Protein AF-A0A7L1ZZY4-F1 (afdb_monomer_lite)

Organism: Leiothrix lutea (NCBI:txid36275)

Secondary structure (DSSP, 8-state):
-EEETTEE--HHHHHHHHHHHHHHTTTSTTPPEEEEETTEEEEES--------SS-----SS------PPPSSGGGGG-S-------

Foldseek 3Di:
DDDDDVDDDDPVRVVVVLVVVVVVQPPHQARWDWDDDPNDIDIDGDDDDDDVDPDDDDDDPDPPVPPPDDDPDPCPVVPDDPPDPDD

Radius of gyration: 19.22 Å; chains: 1; bounding box: 46×44×30 Å

InterPro domains:
  IPR033614 Ras association domain-containing protein 1-6 [PTHR22738] (6-71)

pLDDT: mean 81.25, std 17.23, range [37.06, 97.5]

Structure (mmCIF, N/CA/C/O backbone):
data_AF-A0A7L1ZZY4-F1
#
_entry.id   AF-A0A7L1ZZY4-F1
#
loop_
_atom_site.group_PDB
_atom_site.id
_atom_site.type_symbol
_atom_site.label_atom_id
_atom_site.label_alt_id
_atom_site.label_comp_id
_atom_site.label_asym_id
_atom_site.label_entity_id
_atom_site.label_seq_id
_atom_site.pdbx_PDB_ins_code
_atom_site.Cartn_x
_atom_site.Cartn_y
_atom_site.Cartn_z
_atom_site.occupancy
_atom_site.B_iso_or_equiv
_atom_site.auth_seq_id
_atom_site.auth_comp_id
_atom_site.auth_asym_id
_atom_site.auth_atom_id
_atom_site.pdbx_PDB_model_num
ATOM 1 N N . VAL A 1 1 ? -3.311 12.709 -0.580 1.00 85.69 1 VAL A N 1
ATOM 2 C CA . VAL A 1 1 ? -2.158 11.817 -0.330 1.00 85.69 1 VAL A CA 1
ATOM 3 C C . VAL A 1 1 ? -1.314 11.773 -1.595 1.00 85.69 1 VAL A C 1
ATOM 5 O O . VAL A 1 1 ? -1.881 11.494 -2.650 1.00 85.69 1 VAL A O 1
ATOM 8 N N . PRO A 1 2 ? -0.026 12.145 -1.540 1.00 86.75 2 PRO A N 1
ATOM 9 C CA . PRO A 1 2 ? 0.858 12.084 -2.703 1.00 86.75 2 PRO A CA 1
ATOM 10 C C . PRO A 1 2 ? 1.083 10.624 -3.126 1.00 86.75 2 PRO A C 1
ATOM 12 O O . PRO A 1 2 ? 1.306 9.763 -2.281 1.00 86.75 2 PRO A O 1
ATOM 15 N N . CYS A 1 3 ? 1.009 10.334 -4.426 1.00 87.00 3 CYS A N 1
ATOM 16 C CA . CYS A 1 3 ? 1.215 8.983 -4.978 1.00 87.00 3 CYS A CA 1
ATOM 17 C C . CYS A 1 3 ? 2.155 8.962 -6.198 1.00 87.00 3 CYS A C 1
ATOM 19 O O . CYS A 1 3 ? 2.193 7.997 -6.960 1.00 87.00 3 CYS A O 1
ATOM 21 N N . GLY A 1 4 ? 2.911 10.040 -6.394 1.00 84.12 4 GLY A N 1
ATOM 22 C CA . GLY A 1 4 ? 3.877 10.211 -7.473 1.00 84.12 4 GLY A CA 1
ATOM 23 C C . GLY A 1 4 ? 4.053 11.686 -7.819 1.00 84.12 4 GLY A C 1
ATOM 24 O O . GLY A 1 4 ? 3.398 12.553 -7.238 1.00 84.12 4 GLY A O 1
ATOM 25 N N . LYS A 1 5 ? 4.924 11.974 -8.789 1.00 86.12 5 LYS A N 1
ATOM 26 C CA . LYS A 1 5 ? 5.143 13.340 -9.276 1.00 86.12 5 LYS A CA 1
ATOM 27 C C . LYS A 1 5 ? 3.835 13.937 -9.804 1.00 86.12 5 LYS A C 1
ATOM 29 O O . LYS A 1 5 ? 3.242 13.370 -10.719 1.00 86.12 5 LYS A O 1
ATOM 34 N N . ASP A 1 6 ? 3.400 15.042 -9.198 1.00 90.38 6 ASP A N 1
ATOM 35 C CA . ASP A 1 6 ? 2.167 15.776 -9.520 1.00 90.38 6 ASP A CA 1
ATOM 36 C C . ASP A 1 6 ? 0.886 14.918 -9.481 1.00 90.38 6 ASP A C 1
ATOM 38 O O . ASP A 1 6 ? -0.123 15.242 -10.106 1.00 90.38 6 ASP A O 1
ATOM 42 N N . LYS A 1 7 ? 0.915 13.803 -8.738 1.00 91.31 7 LYS A N 1
ATOM 43 C CA . LYS A 1 7 ? -0.207 12.870 -8.603 1.00 91.31 7 LYS A CA 1
ATOM 44 C C . LYS A 1 7 ? -0.663 12.798 -7.157 1.00 91.31 7 LYS A C 1
ATOM 46 O O . LYS A 1 7 ? 0.124 12.526 -6.248 1.00 91.31 7 LYS A O 1
ATOM 51 N N . PHE A 1 8 ? -1.962 12.991 -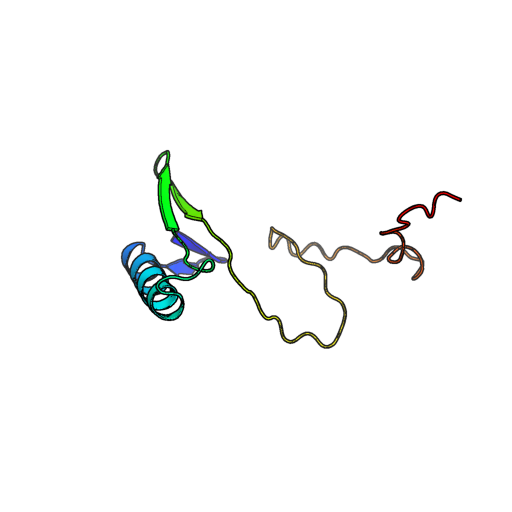6.968 1.00 92.88 8 PHE A N 1
ATOM 52 C CA . PHE A 1 8 ? -2.604 12.963 -5.665 1.00 92.88 8 PHE A CA 1
ATOM 53 C C . PHE A 1 8 ? -3.854 12.095 -5.718 1.00 92.88 8 PHE A C 1
ATOM 55 O O . PHE A 1 8 ? -4.639 12.184 -6.657 1.00 92.88 8 PHE A O 1
ATOM 62 N N . ILE A 1 9 ? -4.049 11.298 -4.672 1.00 95.06 9 ILE A N 1
ATOM 63 C CA . ILE A 1 9 ? -5.304 10.603 -4.389 1.00 95.06 9 ILE A CA 1
ATOM 64 C C . ILE A 1 9 ? -5.986 11.278 -3.198 1.00 95.06 9 ILE A C 1
ATOM 66 O O . ILE A 1 9 ? -5.316 11.711 -2.244 1.00 95.06 9 ILE A O 1
ATOM 70 N N . SER A 1 10 ? -7.314 11.404 -3.242 1.00 95.88 10 SER A N 1
ATOM 71 C CA . SER A 1 10 ? -8.054 11.937 -2.097 1.00 95.88 10 SER A CA 1
ATOM 72 C C . SER A 1 10 ? -7.996 10.952 -0.923 1.00 95.88 10 SER A C 1
ATOM 74 O O . SER A 1 10 ? -7.921 9.737 -1.111 1.00 95.88 10 SER A O 1
ATOM 76 N N . ARG A 1 11 ? -8.035 11.462 0.314 1.00 94.25 11 ARG A N 1
ATOM 77 C CA . ARG A 1 11 ? -8.024 10.607 1.515 1.00 94.25 11 ARG A CA 1
ATOM 78 C C . ARG A 1 11 ? -9.188 9.613 1.496 1.00 94.25 11 ARG A C 1
ATOM 80 O O . ARG A 1 11 ? -8.990 8.432 1.751 1.00 94.25 11 ARG A O 1
ATOM 87 N N . ASN A 1 12 ? -10.382 10.083 1.144 1.00 96.12 12 ASN A N 1
ATOM 88 C CA . ASN A 1 12 ? -11.587 9.255 1.103 1.00 96.12 12 ASN A CA 1
ATOM 89 C C . ASN A 1 12 ? -11.471 8.129 0.073 1.00 96.12 12 ASN A C 1
ATOM 91 O O . ASN A 1 12 ? -11.849 6.995 0.354 1.00 96.12 12 ASN A O 1
ATOM 95 N N . GLU A 1 13 ? -10.913 8.430 -1.097 1.00 97.12 13 GLU A N 1
ATOM 96 C CA . GLU A 1 13 ? -10.686 7.435 -2.138 1.00 97.12 13 GLU A CA 1
ATOM 97 C C . GLU A 1 13 ? -9.667 6.382 -1.692 1.00 97.12 13 GLU A C 1
ATOM 99 O O . GLU A 1 13 ? -9.931 5.191 -1.838 1.00 97.12 13 GLU A O 1
ATOM 104 N N . LEU A 1 14 ? -8.553 6.778 -1.067 1.00 95.88 14 LEU A N 1
ATOM 105 C CA . LEU A 1 14 ? -7.581 5.826 -0.522 1.00 95.88 14 LEU A CA 1
ATOM 106 C C . LEU A 1 14 ? -8.211 4.898 0.530 1.00 95.88 14 LEU A C 1
ATOM 108 O O . LEU A 1 14 ? -8.0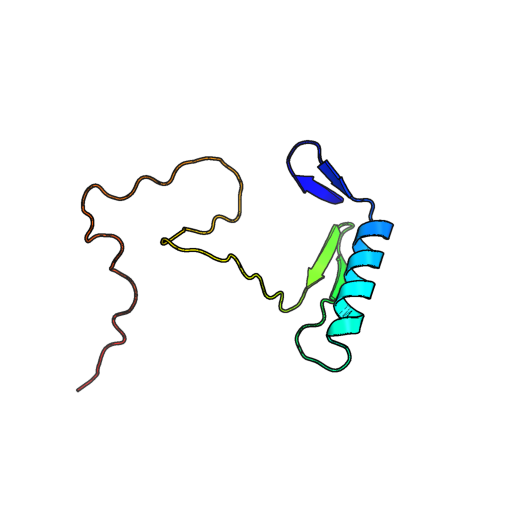07 3.685 0.486 1.00 95.88 14 LEU A O 1
ATOM 112 N N . LEU A 1 15 ? -9.013 5.444 1.447 1.00 96.44 15 LEU A N 1
ATOM 113 C CA . LEU A 1 15 ? -9.704 4.648 2.467 1.00 96.44 15 LEU A CA 1
ATOM 114 C C . LEU A 1 15 ? -10.736 3.686 1.862 1.00 96.44 15 LEU A C 1
ATOM 116 O O . LEU A 1 15 ? -10.878 2.559 2.338 1.00 96.44 15 LEU A O 1
ATOM 120 N N . LEU A 1 16 ? -11.425 4.090 0.792 1.00 97.50 16 LEU A N 1
ATOM 121 C CA . LEU A 1 16 ? -12.334 3.210 0.056 1.00 97.50 16 LEU A CA 1
ATOM 122 C C . LEU A 1 16 ? -11.585 2.033 -0.588 1.00 97.50 16 LEU A C 1
ATOM 124 O O . LEU A 1 16 ? -12.051 0.893 -0.512 1.00 97.50 16 LEU A O 1
ATOM 128 N N . HIS A 1 17 ? -10.411 2.287 -1.173 1.00 96.25 17 HIS A N 1
ATOM 129 C CA . HIS A 1 17 ? -9.557 1.235 -1.726 1.00 96.25 17 HIS A CA 1
ATOM 130 C C . HIS A 1 17 ? -9.066 0.277 -0.635 1.00 96.25 17 HIS A C 1
ATOM 132 O O . HIS A 1 17 ? -9.157 -0.936 -0.816 1.00 96.25 17 HIS A O 1
ATOM 138 N N . LEU A 1 18 ? -8.627 0.794 0.519 1.00 96.31 18 LEU A N 1
ATOM 139 C CA . LEU A 1 18 ? -8.219 -0.033 1.661 1.00 96.31 18 LEU A CA 1
ATOM 140 C C . LEU A 1 18 ? -9.365 -0.909 2.171 1.00 96.31 18 LEU A C 1
ATOM 142 O O . LEU A 1 18 ? -9.171 -2.102 2.395 1.00 96.31 18 LEU A O 1
ATOM 146 N N . LYS A 1 19 ? -10.575 -0.352 2.292 1.00 96.62 19 LYS A N 1
ATOM 147 C CA . LYS A 1 19 ? -11.765 -1.124 2.668 1.00 96.62 19 LYS A CA 1
ATOM 148 C C . LYS A 1 19 ? -12.033 -2.245 1.666 1.00 96.62 19 LYS A C 1
ATOM 150 O O . LYS A 1 19 ? -12.239 -3.382 2.071 1.00 96.62 19 LYS A O 1
ATOM 155 N N . THR A 1 20 ? -11.998 -1.929 0.373 1.00 97.12 20 THR A N 1
ATOM 156 C CA . THR A 1 20 ? -12.235 -2.902 -0.704 1.00 97.12 20 THR A CA 1
ATOM 157 C C . THR A 1 20 ? -11.197 -4.023 -0.684 1.00 97.12 20 THR A C 1
ATOM 159 O O . THR A 1 20 ? -11.555 -5.194 -0.760 1.00 97.12 20 THR A O 1
ATOM 162 N N . TYR A 1 21 ? -9.919 -3.681 -0.509 1.00 95.06 21 TYR A N 1
ATOM 163 C CA . TYR A 1 21 ? -8.833 -4.648 -0.363 1.00 95.06 21 TYR A CA 1
ATOM 164 C C . TYR A 1 21 ? -9.031 -5.551 0.866 1.00 95.06 21 TYR A C 1
ATOM 166 O O . TYR A 1 21 ? -8.904 -6.770 0.770 1.00 95.06 21 TYR A O 1
ATOM 174 N N . ASN A 1 22 ? -9.407 -4.976 2.011 1.00 96.31 22 ASN A N 1
ATOM 175 C CA . ASN A 1 22 ? -9.584 -5.724 3.256 1.00 96.31 22 ASN A CA 1
ATOM 176 C C . ASN A 1 22 ? -10.763 -6.699 3.241 1.00 96.31 22 ASN A C 1
ATOM 178 O O . ASN A 1 22 ? -10.720 -7.660 4.007 1.00 96.31 22 ASN A O 1
ATOM 182 N N . ILE A 1 23 ? -11.776 -6.484 2.391 1.00 96.88 23 ILE A N 1
ATOM 183 C CA . ILE A 1 23 ? -12.879 -7.442 2.194 1.00 96.88 23 ILE A CA 1
ATOM 184 C C . ILE A 1 23 ? -12.337 -8.772 1.655 1.00 96.88 23 ILE A C 1
ATOM 186 O O . ILE A 1 23 ? -12.749 -9.832 2.110 1.00 96.88 23 ILE A O 1
ATOM 190 N N . TYR A 1 24 ? -11.371 -8.737 0.730 1.00 94.88 24 TYR A N 1
ATOM 191 C CA . TYR A 1 24 ? -10.782 -9.960 0.171 1.00 94.88 24 TYR A CA 1
ATOM 192 C C . TYR A 1 24 ? -10.028 -10.790 1.225 1.00 94.88 24 TYR A C 1
ATOM 194 O O . TYR A 1 24 ? -9.979 -12.015 1.139 1.00 94.88 24 TYR A O 1
ATOM 202 N N . TYR A 1 25 ? -9.461 -10.125 2.233 1.00 94.62 25 TYR A N 1
ATOM 203 C CA . TYR A 1 25 ? -8.677 -10.745 3.303 1.00 94.62 25 TYR A CA 1
ATOM 204 C C . TYR A 1 25 ? -9.408 -10.770 4.650 1.00 94.62 25 TYR A C 1
ATOM 206 O O . TYR A 1 25 ? -8.761 -10.836 5.694 1.00 94.62 25 TYR A O 1
ATOM 214 N N . GLU A 1 26 ? -10.738 -10.695 4.661 1.00 93.88 26 GLU A N 1
ATOM 215 C CA . GLU A 1 26 ? -11.509 -10.711 5.903 1.00 93.88 26 GLU A CA 1
ATOM 216 C C . GLU A 1 26 ? -11.197 -11.962 6.744 1.00 93.88 26 GLU A C 1
ATOM 218 O O . GLU A 1 26 ? -11.233 -13.091 6.255 1.00 93.88 26 GLU A O 1
ATOM 223 N N . GLY A 1 27 ? -10.813 -11.748 8.009 1.00 91.00 27 GLY A N 1
ATOM 224 C CA . GLY A 1 27 ? -10.399 -12.819 8.922 1.00 91.00 27 GLY A CA 1
ATOM 225 C C . GLY A 1 27 ? -8.997 -13.395 8.669 1.00 91.00 27 GLY A C 1
ATOM 226 O O . GLY A 1 27 ? -8.652 -14.415 9.264 1.00 91.00 27 GLY A O 1
A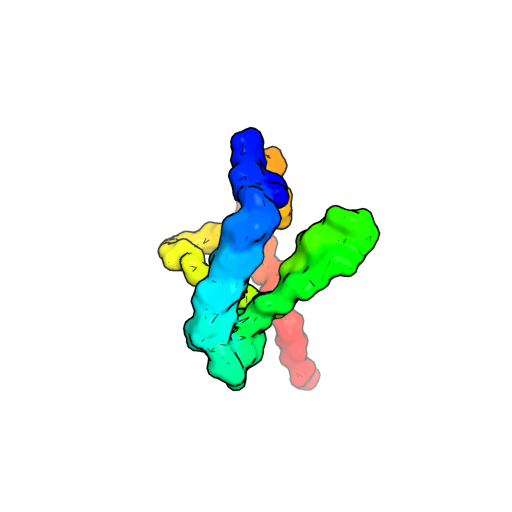TOM 227 N N . GLN A 1 28 ? -8.181 -12.771 7.811 1.00 91.38 28 GLN A N 1
ATOM 228 C CA . GLN A 1 28 ? -6.818 -13.208 7.485 1.00 91.38 28 GLN A CA 1
ATOM 229 C C . GLN A 1 28 ? -5.748 -12.179 7.892 1.00 91.38 28 GLN A C 1
ATOM 231 O O . GLN A 1 28 ? -6.023 -11.007 8.130 1.00 91.38 28 GLN A O 1
ATOM 236 N N . ASN A 1 29 ? -4.481 -12.606 7.890 1.00 88.62 29 ASN A N 1
ATOM 237 C CA . ASN A 1 29 ? -3.332 -11.799 8.336 1.00 88.62 29 ASN A CA 1
ATOM 238 C C . ASN A 1 29 ? -2.819 -10.769 7.305 1.00 88.62 29 ASN A C 1
ATOM 240 O O . ASN A 1 29 ? -1.783 -10.145 7.528 1.00 88.62 29 ASN A O 1
ATOM 244 N N . LEU A 1 30 ? -3.503 -10.612 6.167 1.00 94.94 30 LEU A N 1
ATOM 245 C CA . LEU A 1 30 ? -3.100 -9.715 5.073 1.00 94.94 30 LEU A CA 1
ATOM 246 C C . LEU A 1 30 ? -3.939 -8.433 4.999 1.00 94.94 30 LEU A C 1
ATOM 248 O O . LEU A 1 30 ? -3.791 -7.669 4.048 1.00 94.94 30 LEU A O 1
ATOM 252 N N . GLN A 1 31 ? -4.808 -8.180 5.982 1.00 95.69 31 GLN A N 1
ATOM 253 C CA . GLN A 1 31 ? -5.538 -6.917 6.067 1.00 95.69 31 GLN A CA 1
ATOM 254 C C . GLN A 1 31 ? -4.592 -5.755 6.403 1.00 95.69 31 GLN A C 1
ATOM 256 O O . GLN A 1 31 ? -3.693 -5.872 7.237 1.00 95.69 31 GLN A O 1
ATOM 261 N N . LEU A 1 32 ? -4.830 -4.611 5.767 1.00 96.75 32 LEU A N 1
ATOM 262 C CA . LEU A 1 32 ? -4.124 -3.361 6.017 1.00 96.75 32 LEU A CA 1
ATOM 263 C C . LEU A 1 32 ? -4.941 -2.487 6.964 1.00 96.75 32 LEU A C 1
ATOM 265 O O . LEU A 1 32 ? -6.122 -2.227 6.738 1.00 96.75 32 LEU A O 1
ATOM 269 N N . ARG A 1 33 ? -4.311 -2.001 8.025 1.00 94.94 33 ARG A N 1
ATOM 270 C CA . ARG A 1 33 ? -4.909 -1.064 8.978 1.00 94.94 33 ARG A CA 1
ATOM 271 C C . ARG A 1 33 ? -4.475 0.348 8.625 1.00 94.94 33 ARG A C 1
ATOM 273 O O . ARG A 1 33 ? -3.444 0.544 7.985 1.00 94.94 33 ARG A O 1
ATOM 280 N N . HIS A 1 34 ? -5.249 1.331 9.060 1.00 95.44 34 HIS A N 1
ATOM 281 C CA . HIS A 1 34 ? -4.851 2.725 8.950 1.00 95.44 34 HIS A CA 1
ATOM 282 C C . HIS A 1 34 ? -5.058 3.453 10.277 1.00 95.44 34 HIS A C 1
ATOM 284 O O . HIS A 1 34 ? -6.008 3.167 11.007 1.00 95.44 34 HIS A O 1
ATOM 290 N N . ARG A 1 35 ? -4.189 4.421 10.565 1.00 95.88 35 ARG A N 1
ATOM 291 C CA . ARG A 1 35 ? -4.305 5.346 11.698 1.00 95.88 35 ARG A CA 1
ATOM 292 C C . ARG A 1 35 ? -3.840 6.739 11.293 1.00 95.88 35 ARG A C 1
ATOM 294 O O . ARG A 1 35 ? -3.180 6.893 10.269 1.00 95.88 35 ARG A O 1
ATOM 301 N N . GLU A 1 36 ? -4.190 7.735 12.093 1.00 94.31 36 GLU A N 1
ATOM 302 C CA . GLU A 1 36 ? -3.614 9.074 11.979 1.00 94.31 36 GLU A CA 1
ATOM 303 C C . GLU A 1 36 ? -2.665 9.316 13.144 1.00 94.31 36 GLU A C 1
ATOM 305 O O . GLU A 1 36 ? -3.002 9.035 14.294 1.00 94.31 36 GLU A O 1
ATOM 310 N N . GLU A 1 37 ? -1.479 9.818 12.830 1.00 94.94 37 GLU A N 1
ATOM 311 C CA . GLU A 1 37 ? -0.425 10.126 13.789 1.00 94.94 37 GLU A CA 1
ATOM 312 C C . GLU A 1 37 ? 0.234 11.427 13.322 1.00 94.94 37 GLU A C 1
ATOM 314 O O . GLU A 1 37 ? 0.619 11.537 12.163 1.00 94.94 37 GLU A O 1
ATOM 319 N N . GLU A 1 38 ? 0.265 12.450 14.181 1.00 94.19 38 GLU A N 1
ATOM 320 C CA . GLU A 1 38 ? 0.862 13.767 13.875 1.00 94.19 38 GLU A CA 1
ATOM 321 C C . GLU A 1 38 ? 0.327 14.458 12.597 1.00 94.19 38 GLU A C 1
ATOM 323 O O . GLU A 1 38 ? 1.011 15.259 11.969 1.00 94.19 38 GLU A O 1
ATOM 328 N N . GLY A 1 39 ? -0.927 14.184 12.217 1.00 90.12 39 GLY A N 1
ATOM 329 C CA . GLY A 1 39 ? -1.551 14.741 11.007 1.00 90.12 39 GLY A CA 1
ATOM 330 C C . GLY A 1 39 ? -1.237 13.971 9.720 1.00 90.12 39 GLY A C 1
ATOM 331 O O . GLY A 1 39 ? -1.779 14.301 8.665 1.00 90.12 39 GLY A O 1
ATOM 332 N N . GLU A 1 40 ? -0.435 12.911 9.812 1.00 91.06 40 GLU A N 1
ATOM 333 C CA . GLU A 1 40 ? -0.112 12.015 8.709 1.00 91.06 40 GLU A CA 1
ATOM 334 C C . GLU A 1 40 ? -0.976 10.750 8.751 1.00 91.06 40 GLU A C 1
ATOM 336 O O . GLU A 1 40 ? -1.281 10.188 9.808 1.00 91.06 40 GLU A O 1
ATOM 341 N N . LEU A 1 41 ? -1.376 10.278 7.568 1.00 93.06 41 LEU A N 1
ATOM 342 C CA . LEU A 1 41 ? -2.093 9.015 7.422 1.00 93.06 41 LEU A CA 1
ATOM 343 C C . LEU A 1 41 ?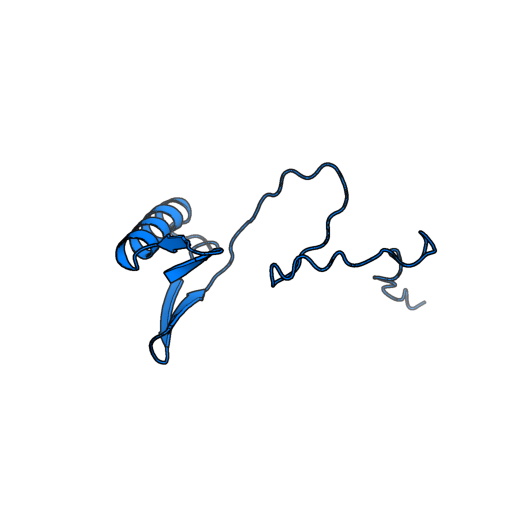 -1.085 7.869 7.326 1.00 93.06 41 LEU A C 1
ATOM 345 O O . LEU A 1 41 ? -0.373 7.739 6.331 1.00 93.06 41 LEU A O 1
ATOM 349 N N . ILE A 1 42 ? -1.095 6.987 8.319 1.00 94.75 42 ILE A N 1
ATOM 350 C CA . ILE A 1 42 ? -0.265 5.785 8.345 1.00 94.75 42 ILE A CA 1
ATOM 351 C C . ILE A 1 42 ? -1.107 4.592 7.910 1.00 94.75 42 ILE A C 1
ATOM 353 O O . ILE A 1 42 ? -2.185 4.354 8.454 1.00 94.75 42 ILE A O 1
ATOM 357 N N . VAL A 1 43 ? -0.593 3.820 6.952 1.00 95.00 43 VAL A N 1
ATOM 358 C CA . VAL A 1 43 ? -1.140 2.519 6.544 1.00 95.00 43 VAL A CA 1
ATOM 359 C C . VAL A 1 43 ? -0.144 1.437 6.944 1.00 95.00 43 VAL A C 1
ATOM 361 O O . VAL A 1 43 ? 1.038 1.533 6.625 1.00 95.00 43 VAL A O 1
ATOM 364 N N . GLU A 1 44 ? -0.610 0.409 7.645 1.00 95.12 44 GLU A N 1
ATOM 365 C CA . GLU A 1 44 ? 0.241 -0.624 8.237 1.00 95.12 44 GLU A CA 1
ATOM 366 C C . GLU A 1 44 ? -0.323 -2.034 8.022 1.00 95.12 44 GLU A C 1
ATOM 368 O O . GLU A 1 44 ? -1.534 -2.248 8.055 1.00 95.12 44 GLU A O 1
ATOM 373 N N . GLY A 1 45 ? 0.558 -3.016 7.830 1.00 94.38 45 GLY A N 1
ATOM 374 C CA . GLY A 1 45 ? 0.197 -4.420 7.625 1.00 94.38 45 GLY A CA 1
ATOM 375 C C . GLY A 1 45 ? 1.065 -5.091 6.563 1.00 94.38 45 GLY A C 1
ATOM 376 O O . GLY A 1 45 ? 2.033 -4.508 6.073 1.00 94.38 45 GLY A O 1
ATOM 377 N N . LEU A 1 46 ? 0.726 -6.333 6.216 1.00 93.50 46 LEU A N 1
ATOM 378 C CA . LEU A 1 46 ? 1.437 -7.104 5.197 1.00 93.50 46 LEU A CA 1
ATOM 379 C C . LEU A 1 46 ? 0.774 -6.904 3.830 1.00 93.50 46 LEU A C 1
ATOM 381 O O . LEU A 1 46 ? -0.342 -7.366 3.600 1.00 93.50 46 LEU A O 1
ATOM 385 N N . LEU A 1 47 ? 1.479 -6.241 2.912 1.00 92.44 47 LEU A N 1
ATOM 386 C CA . LEU A 1 47 ? 1.052 -6.073 1.523 1.00 92.44 47 LEU A CA 1
ATOM 387 C C . LEU A 1 47 ? 1.828 -7.035 0.622 1.00 92.44 47 LEU A C 1
ATOM 389 O O . LEU A 1 47 ? 3.053 -6.960 0.524 1.00 92.44 47 LEU A O 1
ATOM 393 N N . ASN A 1 48 ? 1.112 -7.913 -0.076 1.00 89.38 48 ASN A N 1
ATOM 394 C CA . ASN A 1 48 ? 1.723 -8.760 -1.092 1.00 89.38 48 ASN A CA 1
ATOM 395 C C . ASN A 1 48 ? 1.856 -7.987 -2.412 1.00 89.38 48 ASN A C 1
ATOM 397 O O . ASN A 1 48 ? 0.858 -7.508 -2.951 1.00 89.38 48 ASN A O 1
ATOM 401 N N . ILE A 1 49 ? 3.073 -7.897 -2.953 1.00 88.62 49 ILE A N 1
ATOM 402 C CA . ILE A 1 49 ? 3.335 -7.244 -4.238 1.00 88.62 49 ILE A CA 1
ATOM 403 C C . ILE A 1 49 ? 3.941 -8.256 -5.206 1.00 88.62 49 ILE A C 1
ATOM 405 O O . ILE A 1 49 ? 5.060 -8.735 -5.026 1.00 88.62 49 ILE A O 1
ATOM 409 N N . SER A 1 50 ? 3.192 -8.565 -6.263 1.00 89.88 50 SER A N 1
ATOM 410 C CA . SER A 1 50 ? 3.606 -9.492 -7.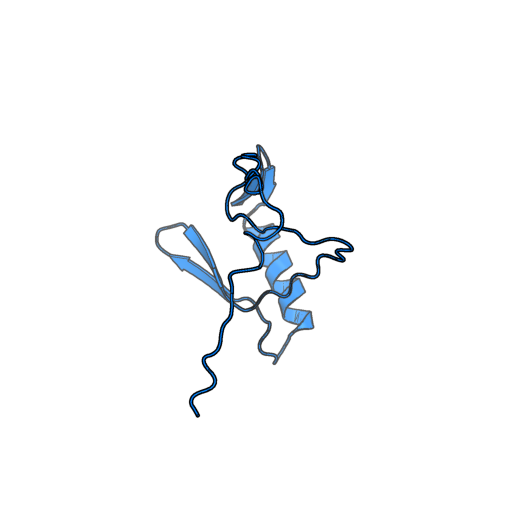316 1.00 89.88 50 SER A CA 1
ATOM 411 C C . SER A 1 50 ? 4.088 -8.724 -8.546 1.00 89.88 50 SER A C 1
ATOM 413 O O . SER A 1 50 ? 3.298 -8.093 -9.238 1.00 89.88 50 SER A O 1
ATOM 415 N N . TRP A 1 51 ? 5.392 -8.788 -8.829 1.00 88.56 51 TRP A N 1
ATOM 416 C CA . TRP A 1 51 ? 6.040 -7.972 -9.869 1.00 88.56 51 TRP A CA 1
ATOM 417 C C . TRP A 1 51 ? 6.179 -8.649 -11.244 1.00 88.56 51 TRP A C 1
ATOM 419 O O . TRP A 1 51 ? 6.566 -7.994 -12.208 1.00 88.56 51 TRP A O 1
ATOM 429 N N . GLY A 1 52 ? 5.920 -9.958 -11.356 1.00 93.38 52 GLY A N 1
ATOM 430 C CA . GLY A 1 52 ? 5.956 -10.676 -12.643 1.00 93.38 52 GLY A CA 1
ATOM 431 C C . GLY A 1 52 ? 7.304 -10.619 -13.384 1.00 93.38 52 GLY A C 1
ATOM 432 O O . GLY A 1 52 ? 7.346 -10.575 -14.614 1.00 93.38 52 GLY A O 1
ATOM 433 N N . LEU A 1 53 ? 8.419 -10.565 -12.655 1.00 90.06 53 LEU A N 1
ATOM 434 C CA . LEU A 1 53 ? 9.739 -10.289 -13.224 1.00 90.06 53 LEU A CA 1
ATOM 435 C C . LEU A 1 53 ? 10.329 -11.496 -13.957 1.00 90.06 53 LEU A C 1
ATOM 437 O O . LEU A 1 53 ? 10.231 -12.630 -13.500 1.00 90.06 53 LEU A O 1
ATOM 441 N N . ARG A 1 54 ? 11.035 -11.229 -15.062 1.00 90.06 54 ARG A N 1
ATOM 442 C CA . ARG A 1 54 ? 11.826 -12.228 -15.812 1.00 90.06 54 ARG A CA 1
ATOM 443 C C . ARG A 1 54 ? 13.338 -12.091 -15.624 1.00 90.06 54 ARG A C 1
ATOM 445 O O . ARG A 1 54 ? 14.093 -12.952 -16.060 1.00 90.06 54 ARG A O 1
ATOM 452 N N . ARG A 1 55 ? 13.790 -10.979 -15.042 1.00 85.81 55 ARG A N 1
ATOM 453 C CA . ARG A 1 55 ? 15.201 -10.655 -14.793 1.00 85.81 55 ARG A CA 1
ATOM 454 C C . ARG A 1 55 ? 15.346 -10.066 -13.387 1.00 85.81 55 ARG A C 1
ATOM 456 O O . ARG A 1 55 ? 14.371 -9.493 -12.898 1.00 85.81 55 ARG A O 1
ATOM 463 N N . PRO A 1 56 ? 16.528 -10.170 -12.755 1.00 83.88 56 PRO A N 1
ATOM 464 C CA . PRO A 1 56 ? 16.770 -9.564 -11.450 1.00 83.88 56 PRO A CA 1
ATOM 465 C C . PRO A 1 56 ? 16.516 -8.053 -11.469 1.00 83.88 56 PRO A C 1
ATOM 467 O O . PRO A 1 56 ? 16.933 -7.365 -12.403 1.00 83.88 56 PRO A O 1
ATOM 470 N N . ILE A 1 57 ? 15.865 -7.541 -10.425 1.00 81.00 57 ILE A N 1
ATOM 471 C CA . ILE A 1 57 ? 15.687 -6.103 -10.193 1.00 81.00 57 ILE A CA 1
ATOM 472 C C . ILE A 1 57 ? 16.242 -5.721 -8.826 1.00 81.00 57 ILE A C 1
ATOM 474 O O . ILE A 1 57 ? 16.512 -6.578 -7.985 1.00 81.00 57 ILE A O 1
ATOM 478 N N . ARG A 1 58 ? 16.366 -4.417 -8.590 1.00 78.94 58 ARG A N 1
ATOM 479 C CA . ARG A 1 58 ? 16.700 -3.862 -7.281 1.00 78.94 58 ARG A CA 1
ATOM 480 C C . ARG A 1 58 ? 15.610 -2.890 -6.878 1.00 78.94 58 ARG A C 1
ATOM 482 O O . ARG A 1 58 ? 15.266 -2.007 -7.658 1.00 78.94 58 ARG A O 1
ATOM 489 N N . LEU A 1 59 ? 15.069 -3.087 -5.683 1.00 82.06 59 LEU A N 1
ATOM 490 C CA . LEU A 1 59 ? 14.062 -2.204 -5.113 1.00 82.06 59 LEU A CA 1
ATOM 491 C C . LEU A 1 59 ? 14.756 -0.976 -4.514 1.00 82.06 59 LEU A C 1
ATOM 493 O O . LEU A 1 59 ? 15.806 -1.104 -3.883 1.00 82.06 59 LEU A O 1
ATOM 497 N N . GLN A 1 60 ? 14.176 0.201 -4.728 1.00 78.44 60 GLN A N 1
ATOM 498 C CA . GLN A 1 60 ? 14.597 1.456 -4.111 1.00 78.44 60 GLN A CA 1
ATOM 499 C C . GLN A 1 60 ? 13.371 2.108 -3.478 1.00 78.44 60 GLN A C 1
ATOM 501 O O . GLN A 1 60 ? 12.286 2.063 -4.053 1.00 78.44 60 GLN A O 1
ATOM 506 N N . MET A 1 61 ? 13.539 2.676 -2.284 1.00 74.06 61 MET A N 1
ATOM 507 C CA . MET A 1 61 ? 12.446 3.342 -1.565 1.00 74.06 61 MET A CA 1
ATOM 508 C C . MET A 1 61 ? 12.108 4.721 -2.147 1.00 74.06 61 MET A C 1
ATOM 510 O O . MET A 1 61 ? 11.007 5.213 -1.928 1.00 74.06 61 MET A O 1
ATOM 514 N N . GLN A 1 62 ? 13.041 5.336 -2.876 1.00 70.38 62 GLN A N 1
ATOM 515 C CA . GLN A 1 62 ? 12.887 6.652 -3.490 1.00 70.38 62 GLN A CA 1
ATOM 516 C C . GLN A 1 62 ? 13.125 6.558 -4.998 1.00 70.38 62 GLN A C 1
ATOM 518 O O . GLN A 1 62 ? 13.945 5.764 -5.460 1.00 70.38 62 GLN A O 1
ATOM 523 N N . ASP A 1 63 ? 12.391 7.369 -5.759 1.00 68.44 63 ASP A N 1
ATOM 524 C CA . ASP A 1 63 ? 12.447 7.428 -7.224 1.00 68.44 63 ASP A CA 1
ATOM 525 C C . ASP A 1 63 ? 13.540 8.391 -7.709 1.00 68.44 63 ASP A C 1
ATOM 527 O O . ASP A 1 63 ? 13.366 9.136 -8.672 1.00 68.44 63 ASP A O 1
ATOM 531 N N . ASP A 1 64 ? 14.692 8.412 -7.035 1.00 67.69 64 ASP A N 1
ATOM 532 C CA . ASP A 1 64 ? 15.760 9.383 -7.306 1.00 67.69 64 ASP A CA 1
ATOM 533 C C . ASP A 1 64 ? 16.351 9.232 -8.721 1.00 67.69 64 ASP A C 1
ATOM 535 O O . ASP A 1 64 ? 17.277 9.954 -9.093 1.00 67.69 64 ASP A O 1
ATOM 539 N N . ASN A 1 65 ? 15.858 8.267 -9.514 1.00 62.78 65 ASN A N 1
ATOM 540 C CA . ASN A 1 65 ? 16.322 7.885 -10.847 1.00 62.78 65 ASN A CA 1
ATOM 541 C C . ASN A 1 65 ? 17.839 7.659 -10.922 1.00 62.78 65 ASN A C 1
ATOM 543 O O . ASN A 1 65 ? 18.419 7.529 -12.005 1.00 62.78 65 ASN A O 1
ATOM 547 N N . GLN A 1 66 ? 18.501 7.558 -9.767 1.00 65.88 66 GLN A N 1
ATOM 548 C CA . GLN A 1 66 ? 19.910 7.268 -9.671 1.00 65.88 66 GLN A CA 1
ATOM 549 C C . GLN A 1 66 ? 20.081 5.801 -10.025 1.00 65.88 66 GLN A C 1
ATOM 551 O O . GLN A 1 66 ? 19.804 4.879 -9.251 1.00 65.88 66 GLN A O 1
ATOM 556 N N . ARG A 1 67 ? 20.525 5.577 -11.262 1.00 64.19 67 ARG A N 1
ATOM 557 C CA . ARG A 1 67 ? 20.883 4.247 -11.725 1.00 64.19 67 ARG A CA 1
ATOM 558 C C . ARG A 1 67 ? 22.055 3.774 -10.886 1.00 64.19 67 ARG A C 1
ATOM 560 O O . ARG A 1 67 ? 23.191 4.193 -11.105 1.00 64.19 67 ARG A O 1
ATOM 567 N N . ILE A 1 68 ? 21.781 2.879 -9.945 1.00 65.94 68 ILE A N 1
ATOM 568 C CA . ILE A 1 68 ? 22.853 2.245 -9.194 1.00 65.94 68 ILE A CA 1
ATOM 569 C C . ILE A 1 68 ? 23.662 1.434 -10.201 1.00 65.94 68 ILE A C 1
ATOM 571 O O . ILE A 1 68 ? 23.155 0.499 -10.828 1.00 65.94 68 ILE A O 1
ATOM 575 N N . ARG A 1 69 ? 24.905 1.859 -10.417 1.00 64.25 69 ARG A N 1
ATOM 576 C CA . ARG A 1 69 ? 25.792 1.215 -11.376 1.00 64.25 69 ARG A CA 1
ATOM 577 C C . ARG A 1 69 ? 26.189 -0.141 -10.797 1.00 64.25 69 ARG A C 1
ATOM 579 O O . ARG A 1 69 ? 26.607 -0.183 -9.639 1.00 64.25 69 ARG A O 1
ATOM 586 N N . PRO A 1 70 ? 26.042 -1.246 -11.550 1.00 61.56 70 PRO A N 1
ATOM 587 C CA . PRO A 1 70 ? 26.656 -2.493 -11.139 1.00 61.56 70 PRO A CA 1
ATOM 588 C C . PRO A 1 70 ? 28.150 -2.266 -10.924 1.00 61.56 70 PRO A C 1
ATOM 590 O O . PRO A 1 70 ? 28.755 -1.522 -11.706 1.00 61.56 70 PRO A O 1
ATOM 593 N N . PRO A 1 71 ? 28.747 -2.853 -9.873 1.00 63.47 71 PRO A N 1
ATOM 594 C CA . PRO A 1 71 ? 30.187 -2.825 -9.753 1.00 63.47 71 PRO A CA 1
ATOM 595 C C . PRO A 1 71 ? 30.778 -3.453 -11.022 1.00 63.47 71 PRO A C 1
ATOM 597 O O . PRO A 1 71 ? 30.150 -4.329 -11.627 1.00 63.47 71 PRO A O 1
ATOM 600 N N . PRO A 1 72 ? 31.957 -2.995 -11.460 1.00 61.44 72 PRO A N 1
ATOM 601 C CA . PRO A 1 72 ? 32.533 -3.373 -12.750 1.00 61.44 72 PRO A CA 1
ATOM 602 C C . PRO A 1 72 ? 32.754 -4.886 -12.920 1.00 61.44 72 PRO A C 1
ATOM 604 O O . PRO A 1 72 ? 32.904 -5.348 -14.047 1.00 61.44 72 PRO A O 1
ATOM 607 N N . SER A 1 73 ? 32.732 -5.669 -11.836 1.00 58.47 73 SER A N 1
ATOM 608 C CA . SER A 1 73 ? 32.739 -7.130 -11.875 1.00 58.47 73 SER A CA 1
ATOM 609 C C . SER A 1 73 ? 31.357 -7.723 -11.571 1.00 58.47 73 SER A C 1
ATOM 611 O O . SER A 1 73 ? 30.737 -7.451 -10.538 1.00 58.47 73 SER A O 1
ATOM 613 N N . SER A 1 74 ? 30.902 -8.624 -12.446 1.00 55.97 74 SER A N 1
ATOM 614 C CA . SER A 1 74 ? 29.652 -9.386 -12.302 1.00 55.97 74 SER A CA 1
ATOM 615 C C . SER A 1 74 ? 29.583 -10.244 -11.027 1.00 55.97 74 SER A C 1
ATOM 617 O O . SER A 1 74 ? 28.498 -10.644 -10.621 1.00 55.97 74 SER A O 1
ATOM 619 N N . SER A 1 75 ? 30.719 -10.509 -10.373 1.00 56.97 75 SER A N 1
ATOM 620 C CA . SER A 1 75 ? 30.820 -11.299 -9.136 1.00 56.97 75 SER A CA 1
ATOM 621 C C . SER A 1 75 ? 30.430 -10.540 -7.863 1.00 56.97 75 SER A C 1
ATOM 623 O O . SER A 1 75 ? 30.127 -11.158 -6.848 1.00 56.97 75 SER A O 1
ATOM 625 N N . SER A 1 76 ? 30.399 -9.209 -7.900 1.00 54.78 76 SER A N 1
ATOM 626 C CA . SER A 1 76 ? 30.139 -8.360 -6.726 1.00 54.78 76 SER A CA 1
ATOM 627 C C . SER A 1 76 ? 28.704 -8.429 -6.186 1.00 54.78 76 SER A C 1
ATOM 629 O O . SER A 1 76 ? 28.469 -8.121 -5.020 1.00 54.78 76 SER A O 1
ATOM 631 N N . TRP A 1 77 ? 27.744 -8.858 -7.010 1.00 56.97 77 TRP A N 1
ATOM 632 C CA . TRP A 1 77 ? 26.337 -8.994 -6.623 1.00 56.97 77 TRP A CA 1
ATOM 633 C C . TRP A 1 77 ? 26.011 -10.322 -5.922 1.00 56.97 77 TRP A C 1
ATOM 635 O O . TRP A 1 77 ? 24.910 -10.465 -5.400 1.00 56.97 77 TRP A O 1
ATOM 645 N N . HIS A 1 78 ? 26.942 -11.283 -5.893 1.00 54.06 78 HIS A N 1
ATOM 646 C CA . HIS A 1 78 ? 26.741 -12.596 -5.265 1.00 54.06 78 HIS A CA 1
ATOM 647 C C . HIS A 1 78 ? 27.104 -12.639 -3.769 1.00 54.06 78 HIS A C 1
ATOM 649 O O . HIS A 1 78 ? 26.942 -13.674 -3.125 1.00 54.06 78 HIS A O 1
ATOM 655 N N . SER A 1 79 ? 27.564 -11.532 -3.186 1.00 54.47 79 SER A N 1
ATOM 656 C CA . SER A 1 79 ? 27.977 -11.482 -1.780 1.00 54.47 79 SER A CA 1
ATOM 657 C C . SER A 1 79 ? 26.785 -11.228 -0.856 1.00 54.47 79 SER A C 1
ATOM 659 O O . SER A 1 79 ? 26.572 -10.107 -0.400 1.00 54.47 79 SER A O 1
ATOM 661 N N . GLY A 1 80 ? 25.984 -12.255 -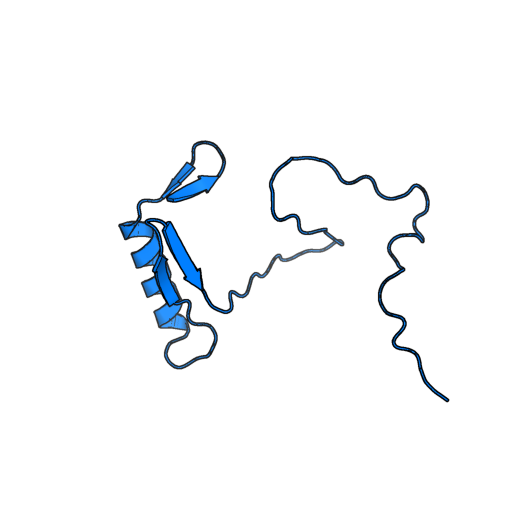0.577 1.00 53.28 80 GLY A N 1
ATOM 662 C CA . GLY A 1 80 ? 24.847 -12.101 0.330 1.00 53.28 80 GLY A CA 1
ATOM 663 C C . GLY A 1 80 ? 24.153 -13.405 0.685 1.00 53.28 80 GLY A C 1
ATOM 664 O O . GLY A 1 80 ? 23.038 -13.613 0.231 1.00 53.28 80 GLY A O 1
ATOM 665 N N . CYS A 1 81 ? 24.851 -14.263 1.440 1.00 46.59 81 CYS A N 1
ATOM 666 C CA . CYS A 1 81 ? 24.359 -15.244 2.428 1.00 46.59 81 CYS A CA 1
ATOM 667 C C . CYS A 1 81 ? 25.330 -16.435 2.512 1.00 46.59 81 CYS A C 1
ATOM 669 O O . CYS A 1 81 ? 25.046 -17.514 2.003 1.00 46.59 81 CYS A O 1
ATOM 671 N N . ASN A 1 82 ? 26.464 -16.266 3.200 1.00 48.34 82 ASN A N 1
ATOM 672 C CA . ASN A 1 82 ? 27.136 -17.413 3.811 1.00 48.34 82 ASN A CA 1
ATOM 673 C C . ASN A 1 82 ? 26.523 -17.592 5.202 1.00 48.34 82 ASN A C 1
ATOM 675 O O . ASN A 1 82 ? 26.984 -16.993 6.171 1.00 48.34 82 ASN A O 1
ATOM 679 N N . LEU A 1 83 ? 25.449 -18.381 5.293 1.00 51.66 83 LEU A N 1
ATOM 680 C CA . LEU A 1 83 ? 25.100 -19.016 6.561 1.00 51.66 83 LEU A CA 1
ATOM 681 C C . LEU A 1 83 ? 26.250 -19.977 6.859 1.00 51.66 83 LEU A C 1
ATOM 683 O O . LEU A 1 83 ? 26.399 -20.991 6.180 1.00 51.66 83 LEU A O 1
ATOM 687 N N . GLY A 1 84 ? 27.121 -19.586 7.790 1.00 42.44 84 GLY A N 1
ATOM 688 C CA . GLY A 1 84 ? 28.245 -20.405 8.218 1.00 42.44 84 GLY A CA 1
ATOM 689 C C . GLY A 1 84 ? 27.747 -21.791 8.610 1.00 42.44 84 GLY A C 1
ATOM 690 O O . GLY A 1 84 ? 27.007 -21.938 9.580 1.00 42.44 84 GLY A O 1
ATOM 691 N N . ALA A 1 85 ? 28.145 -22.804 7.845 1.00 47.03 85 ALA A N 1
ATOM 692 C CA . ALA A 1 85 ? 28.105 -24.172 8.317 1.00 47.03 85 ALA A CA 1
ATOM 693 C C . ALA A 1 85 ? 29.196 -24.288 9.387 1.00 47.03 85 ALA A C 1
ATOM 695 O O . ALA A 1 85 ? 30.378 -24.401 9.069 1.00 47.03 85 ALA A O 1
ATOM 696 N N . HIS A 1 86 ? 28.800 -24.171 10.653 1.00 42.53 86 HIS A N 1
ATOM 697 C CA . HIS A 1 86 ? 29.617 -24.659 11.754 1.00 42.53 86 HIS A CA 1
ATOM 698 C C . HIS A 1 86 ? 29.713 -26.184 11.622 1.00 42.53 86 HIS A C 1
ATOM 700 O O . HIS A 1 86 ? 28.693 -26.873 11.673 1.00 42.53 86 HIS A O 1
ATOM 706 N N . GLY A 1 87 ? 30.933 -26.671 11.416 1.00 37.06 87 GLY A N 1
ATOM 707 C CA . GLY A 1 87 ? 31.366 -28.041 11.677 1.00 37.06 87 GLY A CA 1
ATOM 708 C C . GLY A 1 87 ? 32.463 -28.005 12.726 1.00 37.06 87 GLY A C 1
ATOM 709 O O . GLY A 1 87 ? 33.240 -27.021 12.701 1.00 37.06 87 GLY A O 1
#

Sequence (87 aa):
VPCGKDKFISRNELLLHLKTYNIYYEGQNLQLRHREEEGELIVEGLLNISWGLRRPIRLQMQDDNQRIRPPPSSSSWHSGCNLGAHG